Protein AF-A0A1J5EVF0-F1 (afdb_monomer_lite)

pLDDT: mean 73.36, std 19.93, range [39.72, 96.56]

Structure (mmCIF, N/CA/C/O backbone):
data_AF-A0A1J5EVF0-F1
#
_entry.id   AF-A0A1J5EVF0-F1
#
loop_
_atom_site.group_PDB
_atom_site.id
_atom_site.type_symbol
_atom_site.label_atom_id
_atom_site.label_alt_id
_atom_site.label_comp_id
_atom_site.label_asym_id
_atom_site.label_entity_id
_atom_site.label_seq_id
_atom_site.pdbx_PDB_ins_code
_atom_site.Cartn_x
_atom_site.Cartn_y
_atom_site.Cartn_z
_atom_site.occupancy
_atom_site.B_iso_or_equiv
_atom_site.auth_seq_id
_atom_site.auth_comp_id
_atom_site.auth_asym_id
_atom_site.auth_atom_id
_atom_site.pdbx_PDB_model_num
ATOM 1 N N . MET A 1 1 ? -29.759 27.711 -20.666 1.00 39.72 1 MET A N 1
ATOM 2 C CA . MET A 1 1 ? -29.384 26.331 -20.289 1.00 39.72 1 MET A CA 1
ATOM 3 C C . MET A 1 1 ? -27.858 26.242 -20.247 1.00 39.72 1 MET A C 1
ATOM 5 O O . MET A 1 1 ? -27.246 25.943 -21.259 1.00 39.72 1 MET A O 1
ATOM 9 N N . LYS A 1 2 ? -27.221 26.668 -19.145 1.00 47.06 2 LYS A N 1
ATOM 10 C CA . LYS A 1 2 ? -25.747 26.702 -19.020 1.00 47.06 2 LYS A CA 1
ATOM 11 C C . LYS A 1 2 ? -25.323 26.759 -17.544 1.00 47.06 2 LYS A C 1
ATOM 13 O O . LYS A 1 2 ? -24.724 27.731 -17.109 1.00 47.06 2 LYS A O 1
ATOM 18 N N . ILE A 1 3 ? -25.737 25.772 -16.744 1.00 41.78 3 ILE A N 1
ATOM 19 C CA . ILE A 1 3 ? -25.373 25.682 -15.312 1.00 41.78 3 ILE A CA 1
ATOM 20 C C . ILE A 1 3 ? -25.163 24.213 -14.891 1.00 41.78 3 ILE A C 1
ATOM 22 O O . ILE A 1 3 ? -25.690 23.778 -13.879 1.00 41.78 3 ILE A O 1
ATOM 26 N N . MET A 1 4 ? -24.449 23.412 -15.689 1.00 41.44 4 MET A N 1
ATOM 27 C CA . MET A 1 4 ? -24.174 22.002 -15.336 1.00 41.44 4 MET A CA 1
ATOM 28 C C . MET A 1 4 ? -22.721 21.550 -15.586 1.00 41.44 4 MET A C 1
ATOM 30 O O . MET A 1 4 ? -22.423 20.383 -15.389 1.00 41.44 4 MET A O 1
ATOM 34 N N . GLU A 1 5 ? -21.795 22.436 -15.978 1.00 43.22 5 GLU A N 1
ATOM 35 C CA . GLU A 1 5 ? -20.394 22.041 -16.265 1.00 43.22 5 GLU A CA 1
ATOM 36 C C . GLU A 1 5 ? -19.352 22.559 -15.262 1.00 43.22 5 GLU A C 1
ATOM 38 O O . GLU A 1 5 ? -18.223 22.087 -15.275 1.00 43.22 5 GLU A O 1
ATOM 43 N N . LYS A 1 6 ? -19.694 23.494 -14.363 1.00 41.59 6 LYS A N 1
ATOM 44 C CA . LYS A 1 6 ? -18.696 24.114 -13.465 1.00 41.59 6 LYS A CA 1
ATOM 45 C C . LYS A 1 6 ? -18.383 23.331 -12.185 1.00 41.59 6 LYS A C 1
ATOM 47 O O . LYS A 1 6 ? -17.303 23.511 -11.639 1.00 41.59 6 LYS A O 1
ATOM 52 N N . ASN A 1 7 ? -19.271 22.449 -11.725 1.00 44.91 7 ASN A N 1
ATOM 53 C CA . ASN A 1 7 ? -19.089 21.788 -10.423 1.00 44.91 7 ASN A CA 1
ATOM 54 C C . ASN A 1 7 ? -18.081 20.629 -10.462 1.00 44.91 7 ASN A C 1
ATOM 56 O O . ASN A 1 7 ? -17.466 20.327 -9.449 1.00 44.91 7 ASN A O 1
ATOM 60 N N . ASN A 1 8 ? -17.867 20.010 -11.626 1.00 44.97 8 ASN A N 1
ATOM 61 C CA . ASN A 1 8 ? -16.993 18.839 -11.737 1.00 44.97 8 ASN A CA 1
ATOM 62 C C . ASN A 1 8 ? -15.506 19.233 -11.841 1.00 44.97 8 ASN A C 1
ATOM 64 O O . ASN A 1 8 ? -14.619 18.525 -11.377 1.00 44.97 8 ASN A O 1
ATOM 68 N N . THR A 1 9 ? -15.212 20.402 -12.416 1.00 45.75 9 THR A N 1
ATOM 69 C CA . THR A 1 9 ? -13.837 20.897 -12.566 1.00 45.75 9 THR A CA 1
ATOM 70 C C . THR A 1 9 ? -13.231 21.394 -11.251 1.00 45.75 9 THR A C 1
ATOM 72 O O . THR A 1 9 ? -12.044 21.168 -11.030 1.00 45.75 9 THR A O 1
ATOM 75 N N . ASP A 1 10 ? -14.017 21.983 -10.344 1.00 43.31 10 ASP A N 1
ATOM 76 C CA . ASP A 1 10 ? -13.507 22.467 -9.047 1.00 43.31 10 ASP A CA 1
ATOM 77 C C . ASP A 1 10 ? -13.189 21.321 -8.069 1.00 43.31 10 ASP A C 1
ATOM 79 O O . ASP A 1 10 ? -12.163 21.361 -7.386 1.00 43.31 10 ASP A O 1
ATOM 83 N N . GLU A 1 11 ? -13.993 20.251 -8.050 1.00 46.25 11 GLU A N 1
ATOM 84 C CA . GLU A 1 11 ? -13.675 19.044 -7.271 1.00 46.25 11 GLU A CA 1
ATOM 85 C C . GLU A 1 11 ? -12.414 18.355 -7.792 1.00 46.25 11 GLU A C 1
ATOM 87 O O . GLU A 1 11 ? -11.550 17.979 -7.002 1.00 46.25 11 GLU A O 1
ATOM 92 N N . THR A 1 12 ? -12.237 18.253 -9.114 1.00 46.56 12 THR A N 1
ATOM 93 C CA . THR A 1 12 ? -11.014 17.658 -9.681 1.00 46.56 12 THR A CA 1
ATOM 94 C C . THR A 1 12 ? -9.759 18.487 -9.390 1.00 46.56 12 THR A C 1
ATOM 96 O O . THR A 1 12 ? -8.708 17.908 -9.114 1.00 46.56 12 THR A O 1
ATOM 99 N N . LEU A 1 13 ? -9.854 19.825 -9.363 1.00 41.75 13 LEU A N 1
ATOM 100 C CA . LEU A 1 13 ? -8.747 20.709 -8.975 1.00 41.75 13 LEU A CA 1
ATOM 101 C C . LEU A 1 13 ? -8.410 20.570 -7.478 1.00 41.75 13 LEU A C 1
ATOM 103 O O . LEU A 1 13 ? -7.235 20.515 -7.103 1.00 41.75 13 LEU A O 1
ATOM 107 N N . SER A 1 14 ? -9.438 20.446 -6.629 1.00 52.19 14 SER A N 1
ATOM 108 C CA . SER A 1 14 ? -9.304 20.170 -5.194 1.00 52.19 14 SER A CA 1
ATOM 109 C C . SER A 1 14 ? -8.638 18.813 -4.945 1.00 52.19 14 SER A C 1
ATOM 111 O O . SER A 1 14 ? -7.618 18.749 -4.260 1.00 52.19 14 SER A O 1
ATOM 113 N N . ILE A 1 15 ? -9.103 17.747 -5.604 1.00 53.66 15 ILE A N 1
ATOM 114 C CA . ILE A 1 15 ? -8.515 16.401 -5.524 1.00 53.66 15 ILE A CA 1
ATOM 115 C C . ILE A 1 15 ? -7.064 16.407 -6.016 1.00 53.66 15 ILE A C 1
ATOM 117 O O . ILE A 1 15 ? -6.208 15.765 -5.409 1.00 53.66 15 ILE A O 1
ATOM 121 N N . HIS A 1 16 ? -6.743 17.154 -7.077 1.00 48.81 16 HIS A N 1
ATOM 122 C CA . HIS A 1 16 ? -5.381 17.215 -7.605 1.00 48.81 16 HIS A CA 1
ATOM 123 C C . HIS A 1 16 ? -4.423 17.979 -6.672 1.00 48.81 16 HIS A C 1
ATOM 125 O O . HIS A 1 16 ? -3.292 17.536 -6.454 1.00 48.81 16 HIS A O 1
ATOM 131 N N . SER A 1 17 ? -4.887 19.067 -6.044 1.00 49.19 17 SER A N 1
ATOM 132 C CA . SER A 1 17 ? -4.137 19.786 -5.001 1.00 49.19 17 SER A CA 1
ATOM 133 C C . SER A 1 17 ? -3.972 18.971 -3.707 1.00 49.19 17 SER A C 1
ATOM 135 O O . SER A 1 17 ? -2.899 18.998 -3.092 1.00 49.19 17 SER A O 1
ATOM 137 N N . MET A 1 18 ? -4.972 18.159 -3.343 1.00 52.44 18 MET A N 1
ATOM 138 C CA . MET A 1 18 ? -4.870 17.155 -2.280 1.00 52.44 18 MET A CA 1
ATOM 139 C C . MET A 1 18 ? -3.864 16.063 -2.651 1.00 52.44 18 MET A C 1
ATOM 141 O O . MET A 1 18 ? -3.011 15.721 -1.841 1.00 52.44 18 MET A O 1
ATOM 145 N N . LEU A 1 19 ? -3.855 15.572 -3.894 1.00 52.22 19 LEU A N 1
ATOM 146 C CA . LEU A 1 19 ? -2.854 14.608 -4.365 1.00 52.22 19 LEU A CA 1
ATOM 147 C C . LEU A 1 19 ? -1.427 15.174 -4.294 1.00 52.22 19 LEU A C 1
ATOM 149 O O . LEU A 1 19 ? -0.502 14.457 -3.910 1.00 52.22 19 LEU A O 1
ATOM 153 N N . GLY A 1 20 ? -1.243 16.451 -4.639 1.00 50.50 20 GLY A N 1
ATOM 154 C CA . GLY A 1 20 ? 0.043 17.145 -4.537 1.00 50.50 20 GLY A CA 1
ATOM 155 C C . GLY A 1 20 ? 0.542 17.283 -3.094 1.00 50.50 20 GLY A C 1
ATOM 156 O O . GLY A 1 20 ? 1.735 17.133 -2.835 1.00 50.50 20 GLY A O 1
ATOM 157 N N . SER A 1 21 ? -0.365 17.484 -2.136 1.00 50.16 21 SER A N 1
ATOM 158 C CA . SER A 1 21 ? -0.038 17.560 -0.704 1.00 50.16 21 SER A CA 1
ATOM 159 C C . SER A 1 21 ? 0.119 16.177 -0.043 1.00 50.16 21 SER A C 1
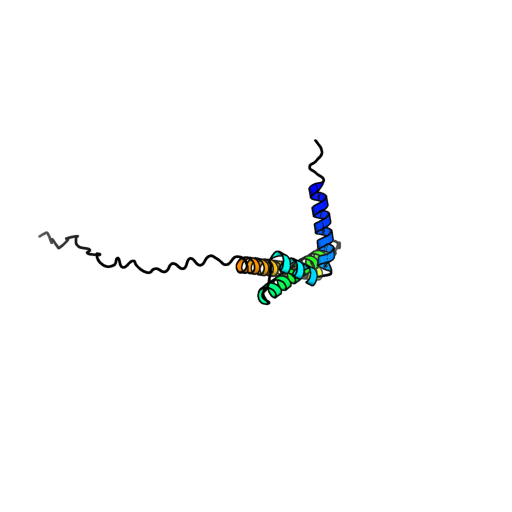ATOM 161 O O . SER A 1 21 ? 0.996 16.000 0.806 1.00 50.16 21 SER A O 1
ATOM 163 N N . ILE A 1 22 ? -0.618 15.159 -0.499 1.00 54.47 22 ILE A N 1
ATOM 164 C CA . ILE A 1 22 ? -0.483 13.751 -0.075 1.00 54.47 22 ILE A CA 1
ATOM 165 C C . ILE A 1 22 ? 0.860 13.154 -0.527 1.00 54.47 22 ILE A C 1
ATOM 167 O O . ILE A 1 22 ? 1.472 12.375 0.205 1.00 54.47 22 ILE A O 1
ATOM 171 N N . GLN A 1 23 ? 1.376 13.557 -1.694 1.00 51.69 23 GLN A N 1
ATOM 172 C CA . GLN A 1 23 ? 2.681 13.103 -2.198 1.00 51.69 23 GLN A CA 1
ATOM 173 C C . GLN A 1 23 ? 3.856 13.497 -1.286 1.00 51.69 23 GLN A C 1
ATOM 175 O O . GLN A 1 23 ? 4.838 12.752 -1.202 1.00 51.69 23 GLN A O 1
ATOM 180 N N . GLY A 1 24 ? 3.745 14.624 -0.573 1.00 58.97 24 GLY A N 1
ATOM 181 C CA . GLY A 1 24 ? 4.735 15.075 0.407 1.00 58.97 24 GLY A CA 1
ATOM 182 C C . GLY A 1 24 ? 4.487 14.558 1.826 1.00 58.97 24 GLY A C 1
ATOM 183 O O . GLY A 1 24 ? 5.444 14.344 2.568 1.00 58.97 24 GLY A O 1
ATOM 184 N N . ASN A 1 25 ? 3.230 14.310 2.204 1.00 69.56 25 ASN A N 1
ATOM 185 C CA . ASN A 1 25 ? 2.859 14.078 3.596 1.00 69.56 25 ASN A CA 1
ATOM 186 C C . ASN A 1 25 ? 1.995 12.818 3.784 1.00 69.56 25 ASN A C 1
ATOM 188 O O . ASN A 1 25 ? 0.785 12.902 3.997 1.00 69.56 25 ASN A O 1
ATOM 192 N N . THR A 1 26 ? 2.634 11.640 3.767 1.00 79.88 26 THR A N 1
ATOM 193 C CA . THR A 1 26 ? 1.991 10.356 4.117 1.00 79.88 26 THR A CA 1
ATOM 194 C C . THR A 1 26 ? 1.279 10.433 5.472 1.00 79.88 26 THR A C 1
ATOM 196 O O . THR A 1 26 ? 0.187 9.896 5.626 1.00 79.88 26 THR A O 1
ATOM 199 N N . ALA A 1 27 ? 1.877 11.138 6.440 1.00 81.38 27 ALA A N 1
ATOM 200 C CA . ALA A 1 27 ? 1.308 11.321 7.772 1.00 81.38 27 ALA A CA 1
ATOM 201 C C . ALA A 1 27 ? 0.038 12.186 7.745 1.00 81.38 27 ALA A C 1
ATOM 203 O O . ALA A 1 27 ? -0.907 11.922 8.483 1.00 81.38 27 ALA A O 1
ATOM 204 N N . GLY A 1 28 ? -0.023 13.180 6.855 1.00 84.81 28 GLY A N 1
ATOM 205 C CA . GLY A 1 28 ? -1.215 13.992 6.617 1.00 84.81 28 GLY A CA 1
ATOM 206 C C . GLY A 1 28 ? -2.377 13.154 6.092 1.00 84.81 28 GLY A C 1
ATOM 207 O O . GLY A 1 28 ? -3.477 13.238 6.630 1.00 84.81 28 GLY A O 1
ATOM 208 N N . PHE A 1 29 ? -2.115 12.285 5.112 1.00 86.88 29 PHE A N 1
ATOM 209 C CA . PHE A 1 29 ? -3.138 11.384 4.579 1.00 86.88 29 PHE A CA 1
ATOM 210 C C . PHE A 1 29 ? -3.599 10.348 5.614 1.00 86.88 29 PHE A C 1
ATOM 212 O O . PHE A 1 29 ? -4.797 10.157 5.793 1.00 86.88 29 PHE A O 1
ATOM 219 N N . ALA A 1 30 ? -2.672 9.755 6.373 1.00 88.19 30 ALA A N 1
ATOM 220 C CA . ALA A 1 30 ? -3.024 8.864 7.480 1.00 88.19 30 ALA A CA 1
ATOM 221 C C . ALA A 1 30 ? -3.875 9.584 8.541 1.00 88.19 30 ALA A C 1
ATOM 223 O O . ALA A 1 30 ? -4.874 9.045 8.999 1.00 88.19 30 ALA A O 1
ATOM 224 N N . THR A 1 31 ? -3.539 10.834 8.879 1.00 88.12 31 THR A N 1
ATOM 225 C CA . THR A 1 31 ? -4.311 11.650 9.834 1.00 88.12 31 THR A CA 1
ATOM 226 C C . THR A 1 31 ? -5.717 11.965 9.319 1.00 88.12 31 THR A C 1
ATOM 228 O O . THR A 1 31 ? -6.660 11.987 10.107 1.00 88.12 31 THR A O 1
ATOM 231 N N . MET A 1 32 ? -5.873 12.217 8.014 1.00 88.50 32 MET A N 1
ATOM 232 C CA . MET A 1 32 ? -7.188 12.403 7.389 1.00 88.50 32 MET A CA 1
ATOM 233 C C . MET A 1 32 ? -8.037 11.137 7.521 1.00 88.50 32 MET A C 1
ATOM 235 O O . MET A 1 32 ? -9.156 11.228 8.015 1.00 88.50 32 MET A O 1
ATOM 239 N N . LEU A 1 33 ? -7.474 9.969 7.196 1.00 89.00 33 LEU A N 1
ATOM 240 C CA . LEU A 1 33 ? -8.161 8.680 7.333 1.00 89.00 33 LEU A CA 1
ATOM 241 C C . LEU A 1 33 ? -8.548 8.383 8.787 1.00 89.00 33 LEU A C 1
ATOM 243 O O . LEU A 1 33 ? -9.679 7.995 9.058 1.00 89.00 33 LEU A O 1
ATOM 247 N N . THR A 1 34 ? -7.648 8.632 9.740 1.00 90.62 34 THR A N 1
ATOM 248 C CA . THR A 1 34 ? -7.928 8.471 11.176 1.00 90.62 34 THR A CA 1
ATOM 249 C C . THR A 1 34 ? -9.113 9.324 11.629 1.00 90.62 34 THR A C 1
ATOM 251 O O . THR A 1 34 ? -9.914 8.866 12.438 1.00 90.62 34 THR A O 1
ATOM 254 N N . LYS A 1 35 ? -9.251 10.549 11.104 1.00 89.38 35 LYS A N 1
ATOM 255 C CA . LYS A 1 35 ? -10.384 11.434 11.416 1.00 89.38 35 LYS A CA 1
ATOM 256 C C . LYS A 1 35 ? -11.672 11.005 10.717 1.00 89.38 35 LYS A C 1
ATOM 258 O O . LYS A 1 35 ? -12.729 11.071 11.327 1.00 89.38 35 LYS A O 1
ATOM 263 N N . GLU A 1 36 ? -11.584 10.591 9.457 1.00 87.62 36 GLU A N 1
ATOM 264 C CA . GLU A 1 36 ? -12.733 10.174 8.646 1.00 87.62 36 GLU A CA 1
ATOM 265 C C . GLU A 1 36 ? -13.407 8.918 9.210 1.00 87.62 36 GLU A C 1
ATOM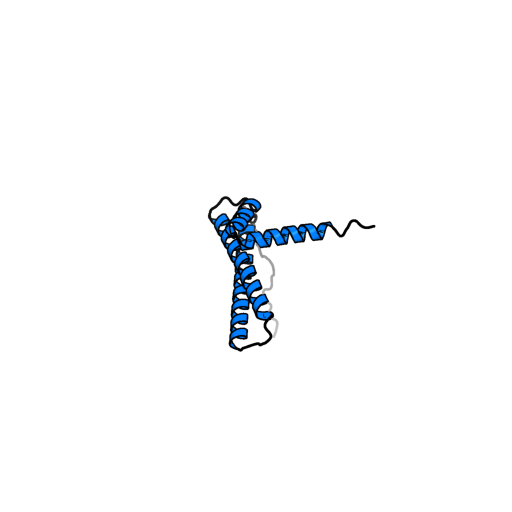 267 O O . GLU A 1 36 ? -14.631 8.860 9.299 1.00 87.62 36 GLU A O 1
ATOM 272 N N . TYR A 1 37 ? -12.608 7.945 9.650 1.00 88.00 37 TYR A N 1
ATOM 273 C CA . TYR A 1 37 ? -13.094 6.681 10.205 1.00 88.00 37 TYR A CA 1
ATOM 274 C C . TYR A 1 37 ? -13.191 6.683 11.737 1.00 88.00 37 TYR A C 1
ATOM 276 O O . TYR A 1 37 ? -13.470 5.635 12.316 1.00 88.00 37 TYR A O 1
ATOM 284 N N . ASP A 1 38 ? -12.971 7.820 12.407 1.00 90.88 38 ASP A N 1
ATOM 285 C CA . ASP A 1 38 ? -12.946 7.936 13.876 1.00 90.88 38 ASP A CA 1
ATOM 286 C C . ASP A 1 38 ? -12.130 6.802 14.533 1.00 90.88 38 ASP A C 1
ATOM 288 O O . ASP A 1 38 ? -12.628 6.013 15.339 1.00 90.88 38 ASP A O 1
ATOM 292 N N . CYS A 1 39 ? -10.891 6.620 14.075 1.00 89.50 39 CYS A N 1
ATOM 293 C CA . CYS A 1 39 ? -10.003 5.562 14.553 1.00 89.50 39 CYS A CA 1
ATOM 294 C C . CYS A 1 39 ? -9.446 5.937 15.932 1.00 89.50 39 CYS A C 1
ATOM 296 O O . CYS A 1 39 ? -8.811 6.982 16.082 1.00 89.50 39 CYS A O 1
ATOM 298 N N . GLN A 1 40 ? -9.636 5.069 16.926 1.00 88.62 40 GLN A N 1
ATOM 299 C CA . GLN A 1 40 ? -9.238 5.332 18.317 1.00 88.62 40 GLN A CA 1
ATOM 300 C C . GLN A 1 40 ? -8.155 4.371 18.802 1.00 88.62 40 GLN A C 1
ATOM 302 O O . GLN A 1 40 ? -7.355 4.706 19.676 1.00 88.62 40 GLN A O 1
ATOM 307 N N . THR A 1 41 ? -8.116 3.166 18.238 1.00 92.00 41 THR A N 1
ATOM 308 C CA . THR A 1 41 ? -7.171 2.128 18.644 1.00 92.00 41 THR A CA 1
ATOM 309 C C . THR A 1 41 ? -5.869 2.214 17.849 1.00 92.00 41 THR A C 1
ATOM 311 O O . THR A 1 41 ? -5.855 2.562 16.667 1.00 92.00 41 THR A O 1
ATOM 314 N N . SER A 1 42 ? -4.751 1.822 18.469 1.00 90.50 42 SER A N 1
ATOM 315 C CA . SER A 1 42 ? -3.445 1.788 17.791 1.00 90.50 42 SER A CA 1
ATOM 316 C C . SER A 1 42 ? -3.439 0.884 16.554 1.00 90.50 42 SER A C 1
ATOM 318 O O . SER A 1 42 ? -2.713 1.158 15.602 1.00 90.50 42 SER A O 1
ATOM 320 N N . LEU A 1 43 ? -4.257 -0.176 16.546 1.00 90.62 43 LEU A N 1
ATOM 321 C CA . LEU A 1 43 ? -4.413 -1.064 15.392 1.00 90.62 43 LEU A CA 1
ATOM 322 C C . LEU A 1 43 ? -5.078 -0.346 14.212 1.00 90.62 43 LEU A C 1
ATOM 324 O O . LEU A 1 43 ? -4.536 -0.381 13.109 1.00 90.62 43 LEU A O 1
ATOM 328 N N . GLU A 1 44 ? -6.194 0.350 14.438 1.00 90.38 44 GLU A N 1
ATOM 329 C CA . GLU A 1 44 ? -6.867 1.140 13.396 1.00 90.38 44 GLU A CA 1
ATOM 330 C C . GLU A 1 44 ? -5.954 2.246 12.853 1.00 90.38 44 GLU A C 1
ATOM 332 O O . GLU A 1 44 ? -5.865 2.441 11.643 1.00 90.38 44 GLU A O 1
ATOM 337 N N . ILE A 1 45 ? -5.211 2.925 13.733 1.00 90.31 45 ILE A N 1
ATOM 338 C CA . ILE A 1 45 ? -4.249 3.959 13.329 1.00 90.31 45 ILE A CA 1
ATOM 339 C C . ILE A 1 45 ? -3.133 3.348 12.471 1.00 90.31 45 ILE A C 1
ATOM 341 O O . ILE A 1 45 ? -2.799 3.893 11.419 1.00 90.31 45 ILE A O 1
ATOM 345 N N . SER A 1 46 ? -2.600 2.183 12.857 1.00 91.81 46 SER A N 1
ATOM 346 C CA . SER A 1 46 ? -1.587 1.489 12.052 1.00 91.81 46 SER A CA 1
ATOM 347 C C . SER A 1 46 ? -2.122 1.061 10.680 1.00 91.81 46 SER A C 1
ATOM 349 O O . SER A 1 46 ? -1.398 1.124 9.686 1.00 91.81 46 SER A O 1
ATOM 351 N N . LEU A 1 47 ? -3.407 0.696 10.585 1.00 92.38 47 LEU A N 1
ATOM 352 C CA . LEU A 1 47 ? -4.059 0.403 9.309 1.00 92.38 47 LEU A CA 1
ATOM 353 C C . LEU A 1 47 ? -4.153 1.657 8.436 1.00 92.38 47 LEU A C 1
ATOM 355 O O . LEU A 1 47 ? -3.809 1.587 7.256 1.00 92.38 47 LEU A O 1
ATOM 359 N N . CYS A 1 48 ? -4.518 2.812 9.001 1.00 92.12 48 CYS A N 1
ATOM 360 C CA . CYS A 1 48 ? -4.499 4.093 8.286 1.00 92.12 48 CYS A CA 1
ATOM 361 C C . CYS A 1 48 ? -3.103 4.428 7.731 1.00 92.12 48 CYS A C 1
ATOM 363 O O . CYS A 1 48 ? -2.980 4.886 6.593 1.00 92.12 48 CYS A O 1
ATOM 365 N N . GLU A 1 49 ? -2.037 4.163 8.491 1.00 90.94 49 GLU A N 1
ATOM 366 C CA . GLU A 1 49 ? -0.657 4.361 8.028 1.00 90.94 49 GLU A CA 1
ATOM 367 C C . GLU A 1 49 ? -0.274 3.411 6.885 1.00 90.94 49 GLU A C 1
ATOM 369 O O . GLU A 1 49 ? 0.370 3.834 5.919 1.00 90.94 49 GLU A O 1
ATOM 374 N N . ILE A 1 50 ? -0.694 2.143 6.954 1.00 93.50 50 ILE A N 1
ATOM 375 C CA . ILE A 1 50 ? -0.477 1.162 5.881 1.00 93.50 50 ILE A CA 1
ATOM 376 C C . ILE A 1 50 ? -1.195 1.607 4.604 1.00 93.50 50 ILE A C 1
ATOM 378 O O . ILE A 1 50 ? -0.573 1.631 3.538 1.00 93.50 50 ILE A O 1
ATOM 382 N N . ILE A 1 51 ? -2.464 2.018 4.709 1.00 93.81 51 ILE A N 1
ATOM 383 C CA . ILE A 1 51 ? -3.254 2.544 3.586 1.00 93.81 51 ILE A CA 1
ATOM 384 C C . ILE A 1 51 ? -2.527 3.735 2.961 1.00 93.81 51 ILE A C 1
ATOM 386 O O . ILE A 1 51 ? -2.307 3.768 1.746 1.00 93.81 51 ILE A O 1
ATOM 390 N N . ALA A 1 52 ? -2.086 4.685 3.788 1.00 91.94 52 ALA A N 1
ATOM 391 C CA . ALA A 1 52 ? -1.418 5.882 3.308 1.00 91.94 52 ALA A CA 1
ATOM 392 C C . ALA A 1 52 ? -0.076 5.586 2.623 1.00 91.94 52 ALA A C 1
ATOM 394 O O . ALA A 1 52 ? 0.234 6.151 1.569 1.00 91.94 52 ALA A O 1
ATOM 395 N N . ASN A 1 53 ? 0.718 4.675 3.185 1.00 92.44 53 ASN A N 1
ATOM 396 C CA . ASN A 1 53 ? 2.003 4.277 2.622 1.00 92.44 53 ASN A CA 1
ATOM 397 C C . ASN A 1 53 ? 1.840 3.520 1.295 1.00 92.44 53 ASN A C 1
ATOM 399 O O . ASN A 1 53 ? 2.537 3.822 0.324 1.00 92.44 53 ASN A O 1
ATOM 403 N N . SER A 1 54 ? 0.901 2.574 1.219 1.00 93.38 54 SER A N 1
ATOM 404 C CA . SER A 1 54 ? 0.615 1.852 -0.024 1.00 93.38 54 SER A CA 1
ATOM 405 C C . SER A 1 54 ? 0.094 2.788 -1.113 1.00 93.38 54 SER A C 1
ATOM 407 O O . SER A 1 54 ? 0.583 2.720 -2.238 1.00 93.38 54 SER A O 1
ATOM 409 N N . PHE A 1 55 ? -0.790 3.733 -0.779 1.00 92.50 55 PHE A N 1
ATOM 410 C CA . PHE A 1 55 ? -1.268 4.745 -1.725 1.00 92.50 55 PHE A CA 1
ATOM 411 C C . PHE A 1 55 ? -0.143 5.645 -2.251 1.00 92.50 55 PHE A C 1
ATOM 413 O O . PHE A 1 55 ? -0.013 5.848 -3.460 1.00 92.50 55 PHE A O 1
ATOM 420 N N . LYS A 1 56 ? 0.741 6.122 -1.366 1.00 91.81 56 LYS A N 1
ATOM 421 C CA . LYS A 1 56 ? 1.926 6.884 -1.778 1.00 91.81 56 LYS A CA 1
ATOM 422 C C . LYS A 1 56 ? 2.789 6.091 -2.755 1.00 91.81 56 LYS A C 1
ATOM 424 O O . LYS A 1 56 ? 3.201 6.634 -3.778 1.00 91.81 56 LYS A O 1
ATOM 429 N N . ARG A 1 57 ? 3.053 4.814 -2.462 1.00 91.62 57 ARG A N 1
ATOM 430 C CA . ARG A 1 57 ? 3.855 3.952 -3.338 1.00 91.62 57 ARG A CA 1
ATOM 431 C C . ARG A 1 57 ? 3.191 3.723 -4.691 1.00 91.62 57 ARG A C 1
ATOM 433 O O . ARG A 1 57 ? 3.901 3.785 -5.687 1.00 91.62 57 ARG A O 1
ATOM 440 N N . ILE A 1 58 ? 1.871 3.524 -4.739 1.00 93.88 58 ILE A N 1
ATOM 441 C CA . ILE A 1 58 ? 1.109 3.425 -5.996 1.00 93.88 58 ILE A CA 1
ATOM 442 C C . ILE A 1 58 ? 1.372 4.663 -6.856 1.00 93.88 58 ILE A C 1
ATOM 444 O O . ILE A 1 58 ? 1.817 4.538 -7.992 1.00 93.88 58 ILE A O 1
ATOM 448 N N . ILE A 1 59 ? 1.202 5.863 -6.292 1.00 91.12 59 ILE A N 1
ATOM 449 C CA . ILE A 1 59 ? 1.451 7.119 -7.013 1.00 91.12 59 ILE A CA 1
ATOM 450 C C . ILE A 1 59 ? 2.913 7.224 -7.467 1.00 91.12 59 ILE A C 1
ATOM 452 O O . ILE A 1 59 ? 3.177 7.589 -8.612 1.00 91.12 59 ILE A O 1
ATOM 456 N N . SER A 1 60 ? 3.873 6.928 -6.586 1.00 90.69 60 SER A N 1
ATOM 457 C CA . SER A 1 60 ? 5.300 7.000 -6.917 1.00 90.69 60 SER A CA 1
ATOM 458 C C . SER A 1 60 ? 5.681 6.044 -8.048 1.00 90.69 60 SER A C 1
ATOM 460 O O . SER A 1 60 ? 6.387 6.451 -8.966 1.00 90.69 60 SER A O 1
ATOM 462 N N . VAL A 1 61 ? 5.200 4.800 -8.010 1.00 92.50 61 VAL A N 1
ATOM 463 C CA . VAL A 1 61 ? 5.465 3.800 -9.052 1.00 92.50 61 VAL A CA 1
ATOM 464 C C . VAL A 1 61 ? 4.805 4.202 -10.368 1.00 92.50 61 VAL A C 1
ATOM 466 O O . VAL A 1 61 ? 5.471 4.167 -11.399 1.00 92.50 61 VAL A O 1
ATOM 469 N N . SER A 1 62 ? 3.555 4.674 -10.344 1.00 90.94 62 SER A N 1
ATOM 470 C CA . SER A 1 62 ? 2.868 5.159 -11.548 1.00 90.94 62 SER A CA 1
ATOM 471 C C . SER A 1 62 ? 3.621 6.307 -12.224 1.00 90.94 62 SER A C 1
ATOM 473 O O . SER A 1 62 ? 3.797 6.288 -13.438 1.00 90.94 62 SER A O 1
ATOM 475 N N . LYS A 1 63 ? 4.153 7.262 -11.448 1.00 89.44 63 LYS A N 1
ATOM 476 C CA . LYS A 1 63 ? 4.984 8.354 -11.985 1.00 89.44 63 LYS A CA 1
ATOM 477 C C . LYS A 1 63 ? 6.288 7.860 -12.610 1.00 89.44 63 LYS A C 1
ATOM 479 O O . LYS A 1 63 ? 6.705 8.369 -13.649 1.00 89.44 63 LYS A O 1
ATOM 484 N N . LEU A 1 64 ? 6.948 6.888 -11.976 1.00 88.88 64 LEU A N 1
ATOM 485 C CA . LEU A 1 64 ? 8.171 6.286 -12.518 1.00 88.88 64 LEU A CA 1
ATOM 486 C C . LEU A 1 64 ? 7.886 5.571 -13.843 1.00 88.88 64 LEU A C 1
ATOM 488 O O . LEU A 1 64 ? 8.630 5.748 -14.802 1.00 88.88 64 LEU A O 1
ATOM 492 N N . MET A 1 65 ? 6.780 4.826 -13.917 1.00 88.88 65 MET A N 1
ATOM 493 C CA . MET A 1 65 ? 6.347 4.170 -15.151 1.00 88.88 65 MET A CA 1
ATOM 494 C C . MET A 1 65 ? 6.030 5.186 -16.255 1.00 88.88 65 MET A C 1
ATOM 496 O O . MET A 1 65 ? 6.467 4.995 -17.384 1.00 88.88 65 MET A O 1
ATOM 500 N N . GLU A 1 66 ? 5.329 6.278 -15.943 1.00 87.12 66 GLU A N 1
ATOM 501 C CA . GLU A 1 66 ? 5.023 7.346 -16.906 1.00 87.12 66 GLU A CA 1
ATOM 502 C C . GLU A 1 66 ? 6.296 8.012 -17.449 1.00 87.12 66 GLU A C 1
ATOM 504 O O . GLU A 1 66 ? 6.433 8.217 -18.655 1.00 87.12 66 GLU A O 1
ATOM 509 N N . THR A 1 67 ? 7.266 8.284 -16.572 1.00 84.94 67 THR A N 1
ATOM 510 C CA . THR A 1 67 ? 8.562 8.865 -16.960 1.00 84.94 67 THR A CA 1
ATOM 511 C C . THR A 1 67 ? 9.308 7.953 -17.935 1.00 84.94 67 THR A C 1
ATOM 513 O O . THR A 1 67 ? 9.836 8.415 -18.948 1.00 84.94 67 THR A O 1
ATOM 516 N N . ASP A 1 68 ? 9.303 6.648 -17.671 1.00 80.94 68 ASP A N 1
ATOM 517 C CA . ASP A 1 68 ? 10.021 5.678 -18.490 1.00 80.94 68 ASP A CA 1
ATOM 518 C C . ASP A 1 68 ? 9.304 5.331 -19.796 1.00 80.94 68 ASP A C 1
ATOM 520 O O . ASP A 1 68 ? 9.966 5.049 -20.800 1.00 80.94 68 ASP A O 1
ATOM 524 N N . LEU A 1 69 ? 7.972 5.374 -19.835 1.00 77.25 69 LEU A N 1
ATOM 525 C CA . LEU A 1 69 ? 7.197 5.129 -21.055 1.00 77.25 69 LEU A CA 1
ATOM 526 C C . LEU A 1 69 ? 7.453 6.193 -22.135 1.00 77.25 69 LEU A C 1
ATOM 528 O O . LEU A 1 69 ? 7.417 5.872 -23.319 1.00 77.25 69 LEU A O 1
ATOM 532 N N . ASN A 1 70 ? 7.807 7.420 -21.744 1.00 70.38 70 ASN A N 1
ATOM 533 C CA . ASN A 1 70 ? 8.033 8.547 -22.657 1.00 70.38 70 ASN A CA 1
ATOM 534 C C . ASN A 1 70 ? 9.383 8.520 -23.412 1.00 70.38 70 ASN A C 1
ATOM 536 O O . ASN A 1 70 ? 9.660 9.406 -24.220 1.00 70.38 70 ASN A O 1
ATOM 540 N N . LEU A 1 71 ? 10.246 7.522 -23.179 1.00 65.19 71 LEU A N 1
ATOM 541 C CA . LEU A 1 71 ? 11.582 7.439 -23.789 1.00 65.19 71 LEU A CA 1
ATOM 542 C C . LEU A 1 71 ? 11.625 6.440 -24.967 1.00 65.19 71 LEU A C 1
ATOM 544 O O . LEU A 1 71 ? 11.455 5.235 -24.773 1.00 65.19 71 LEU A O 1
ATOM 548 N N . ASN A 1 72 ? 11.941 6.958 -26.162 1.00 65.81 72 ASN A N 1
ATOM 549 C CA . ASN A 1 72 ? 11.841 6.355 -27.509 1.00 65.81 72 ASN A CA 1
ATOM 550 C C . ASN A 1 72 ? 12.658 5.073 -27.812 1.00 65.81 72 ASN A C 1
ATOM 552 O O . ASN A 1 72 ? 12.738 4.675 -28.972 1.00 65.81 72 ASN A O 1
ATOM 556 N N . TYR A 1 73 ? 13.262 4.400 -26.829 1.00 71.62 73 TYR A N 1
ATOM 557 C CA . TYR A 1 73 ? 14.012 3.164 -27.088 1.00 71.62 73 TYR A CA 1
ATOM 558 C C . TYR A 1 73 ? 13.793 2.109 -25.990 1.00 71.62 73 TYR A C 1
ATOM 560 O O . TYR A 1 73 ? 14.208 2.317 -24.844 1.00 71.62 73 TYR A O 1
ATOM 568 N N . PRO A 1 74 ? 13.134 0.975 -26.294 1.00 75.19 74 PRO A N 1
ATOM 569 C CA . PRO A 1 74 ? 13.007 -0.131 -25.356 1.00 75.19 74 PRO A CA 1
ATOM 570 C C . PRO A 1 74 ? 14.297 -0.966 -25.345 1.00 75.19 74 PRO A C 1
ATOM 572 O O . PRO A 1 74 ? 14.585 -1.696 -26.291 1.00 75.19 74 PRO A O 1
ATOM 575 N N . SER A 1 75 ? 15.080 -0.879 -24.267 1.00 85.06 75 SER A N 1
ATOM 576 C CA . SER A 1 75 ? 16.141 -1.853 -23.978 1.00 85.06 75 SER A CA 1
ATOM 577 C C . SER A 1 75 ? 15.584 -3.046 -23.192 1.00 85.06 75 SER A C 1
ATOM 579 O O . SER A 1 75 ? 14.549 -2.938 -22.526 1.00 85.06 75 SER A O 1
ATOM 581 N N . LYS A 1 76 ? 16.268 -4.196 -23.230 1.00 86.56 76 LYS A N 1
ATOM 582 C CA . LYS A 1 76 ? 15.863 -5.392 -22.468 1.00 86.56 76 LYS A CA 1
ATOM 583 C C . LYS A 1 76 ? 15.850 -5.116 -20.960 1.00 86.56 76 LYS A C 1
ATOM 585 O O . LYS A 1 76 ? 14.951 -5.563 -20.252 1.00 86.56 76 LYS A O 1
ATOM 590 N N . GLU A 1 77 ? 16.813 -4.336 -20.480 1.00 87.00 77 GLU A N 1
ATOM 591 C CA . GLU A 1 77 ? 16.913 -3.882 -19.094 1.00 87.00 77 GLU A CA 1
ATOM 592 C C . GLU A 1 77 ? 15.702 -3.026 -18.708 1.00 87.00 77 GLU A C 1
ATOM 594 O O . GLU A 1 77 ? 15.129 -3.217 -17.638 1.00 87.00 77 GLU A O 1
ATOM 599 N N . LYS A 1 78 ? 15.259 -2.140 -19.607 1.00 84.38 78 LYS A N 1
ATOM 600 C CA . LYS A 1 78 ? 14.101 -1.270 -19.389 1.00 84.38 78 LYS A CA 1
ATOM 601 C C . LYS A 1 78 ? 12.790 -2.049 -19.353 1.00 84.38 78 LYS A C 1
ATOM 603 O O . LYS A 1 78 ? 11.963 -1.803 -18.482 1.00 84.38 78 LYS A O 1
ATOM 608 N N . VAL A 1 79 ? 12.611 -3.024 -20.246 1.00 88.31 79 VAL A N 1
ATOM 609 C CA . VAL A 1 79 ? 11.437 -3.914 -20.209 1.00 88.31 79 VAL A CA 1
ATOM 610 C C . VAL A 1 79 ? 11.393 -4.686 -18.887 1.00 88.31 79 VAL A C 1
ATOM 612 O O . VAL A 1 79 ? 10.340 -4.760 -18.255 1.00 88.31 79 VAL A O 1
ATOM 615 N N . ASN A 1 80 ? 12.535 -5.200 -18.420 1.00 90.88 80 ASN A N 1
ATOM 616 C CA . ASN A 1 80 ? 12.618 -5.876 -17.124 1.00 90.88 80 ASN A CA 1
ATOM 617 C C . ASN A 1 80 ? 12.316 -4.931 -15.954 1.00 90.88 80 ASN A C 1
ATOM 619 O O . ASN A 1 80 ? 11.598 -5.315 -15.031 1.00 90.88 80 ASN A O 1
ATOM 623 N N . TYR A 1 81 ? 12.824 -3.698 -15.992 1.00 90.81 81 TYR A N 1
ATOM 624 C CA . TYR A 1 81 ? 12.543 -2.689 -14.974 1.00 90.81 81 TYR A CA 1
ATOM 625 C C . TYR A 1 81 ? 11.050 -2.335 -14.917 1.00 90.81 81 TYR A C 1
ATOM 627 O O . TYR A 1 81 ? 10.446 -2.408 -13.848 1.00 90.81 81 TYR A O 1
ATOM 635 N N . LEU A 1 82 ? 10.416 -2.078 -16.065 1.00 90.44 82 LEU A N 1
ATOM 636 C CA . LEU A 1 82 ? 8.971 -1.839 -16.153 1.00 90.44 82 LEU A CA 1
ATOM 637 C C . LEU A 1 82 ? 8.151 -3.045 -15.674 1.00 90.44 82 LEU A C 1
ATOM 639 O O . LEU A 1 82 ? 7.126 -2.868 -15.015 1.00 90.44 82 LEU A O 1
ATOM 643 N N . ALA A 1 83 ? 8.607 -4.273 -15.938 1.00 92.56 83 ALA A N 1
ATOM 644 C CA . ALA A 1 83 ? 7.965 -5.480 -15.423 1.00 92.56 83 ALA A CA 1
ATOM 645 C C . ALA A 1 83 ? 8.057 -5.580 -13.888 1.00 92.56 83 ALA A C 1
ATOM 647 O O . ALA A 1 83 ? 7.104 -6.019 -13.242 1.00 92.56 83 ALA A O 1
ATOM 648 N N . ILE A 1 84 ? 9.177 -5.161 -13.289 1.00 94.50 84 ILE A N 1
ATOM 649 C CA . ILE A 1 84 ? 9.333 -5.081 -11.828 1.00 94.50 84 ILE A CA 1
ATOM 650 C C . ILE A 1 84 ? 8.413 -4.000 -11.254 1.00 94.50 84 ILE A C 1
ATOM 652 O O . ILE A 1 84 ? 7.693 -4.276 -10.295 1.00 94.50 84 ILE A O 1
ATOM 656 N N . LEU A 1 85 ? 8.386 -2.808 -11.858 1.00 93.69 85 LEU A N 1
ATOM 657 C CA . LEU A 1 85 ? 7.499 -1.722 -11.436 1.00 93.69 85 LEU A CA 1
ATOM 658 C C . LEU A 1 85 ? 6.026 -2.131 -11.511 1.00 93.69 85 LEU A C 1
ATOM 660 O O . LEU A 1 85 ? 5.289 -1.899 -10.560 1.00 93.69 85 LEU A O 1
ATOM 664 N N . SER A 1 86 ? 5.617 -2.821 -12.577 1.00 93.81 86 SER A N 1
ATOM 665 C CA . SER A 1 86 ? 4.245 -3.326 -12.728 1.00 93.81 86 SER A CA 1
ATOM 666 C C . SER A 1 86 ? 3.873 -4.298 -11.601 1.00 93.81 86 SER A C 1
ATOM 668 O O . SER A 1 86 ? 2.809 -4.188 -10.998 1.00 93.81 86 SER A O 1
ATOM 670 N N . LYS A 1 87 ? 4.782 -5.215 -11.238 1.00 96.31 87 LYS A N 1
ATOM 671 C CA . LYS A 1 87 ? 4.563 -6.149 -10.120 1.00 96.31 87 LYS A CA 1
ATOM 672 C C . LYS A 1 87 ? 4.488 -5.442 -8.768 1.00 96.31 87 LYS A C 1
ATOM 674 O O . LYS A 1 87 ? 3.691 -5.841 -7.917 1.00 96.31 87 LYS A O 1
ATOM 679 N N . GLU A 1 88 ? 5.324 -4.430 -8.547 1.00 94.38 88 GLU A N 1
ATOM 680 C CA . GLU A 1 88 ? 5.282 -3.633 -7.319 1.00 94.38 88 GLU A CA 1
ATOM 681 C C . GLU A 1 88 ? 3.988 -2.815 -7.246 1.00 94.38 88 GLU A C 1
ATOM 683 O O . GLU A 1 88 ? 3.358 -2.784 -6.192 1.00 94.38 88 GLU A O 1
ATOM 688 N N . LEU A 1 89 ? 3.532 -2.238 -8.362 1.00 95.44 89 LEU A N 1
ATOM 689 C CA . LEU A 1 89 ? 2.248 -1.543 -8.452 1.00 95.44 89 LEU A CA 1
ATOM 690 C C . LEU A 1 89 ? 1.090 -2.464 -8.046 1.00 95.44 89 LEU A C 1
ATOM 692 O O . LEU A 1 89 ? 0.315 -2.124 -7.153 1.00 95.44 89 LEU A O 1
ATOM 696 N N . ASP A 1 90 ? 1.025 -3.667 -8.618 1.00 96.56 90 ASP A N 1
ATOM 697 C CA . ASP A 1 90 ? 0.013 -4.670 -8.273 1.00 96.56 90 ASP A CA 1
ATOM 698 C C . ASP A 1 90 ? 0.066 -5.076 -6.797 1.00 96.56 90 ASP A C 1
ATOM 700 O O . ASP A 1 90 ? -0.966 -5.253 -6.144 1.00 96.56 90 ASP A O 1
ATOM 704 N N . ARG A 1 91 ? 1.275 -5.231 -6.247 1.00 96.00 91 ARG A N 1
ATOM 705 C CA . ARG A 1 91 ? 1.470 -5.548 -4.831 1.00 96.00 91 ARG A CA 1
ATOM 706 C C . ARG A 1 91 ? 0.934 -4.432 -3.941 1.00 96.00 91 ARG A C 1
ATOM 708 O O . ARG A 1 91 ? 0.224 -4.725 -2.981 1.00 96.00 91 ARG A O 1
ATOM 715 N N . GLN A 1 92 ? 1.256 -3.178 -4.243 1.00 95.25 92 GLN A N 1
ATOM 716 C CA . GLN A 1 92 ? 0.808 -2.048 -3.434 1.00 95.25 92 GLN A CA 1
ATOM 717 C C . GLN A 1 92 ? -0.697 -1.808 -3.569 1.00 95.25 92 GLN A C 1
ATOM 719 O O . GLN A 1 92 ? -1.338 -1.529 -2.560 1.00 95.25 92 GLN A O 1
ATOM 724 N N . ASN A 1 93 ? -1.278 -2.031 -4.751 1.00 95.19 93 ASN A N 1
ATOM 725 C CA . ASN A 1 93 ? -2.730 -2.031 -4.951 1.00 95.19 93 ASN A CA 1
ATOM 726 C C . ASN A 1 93 ? -3.424 -3.080 -4.078 1.00 95.19 93 ASN A C 1
ATOM 728 O O . ASN A 1 93 ? -4.381 -2.764 -3.374 1.00 95.19 93 ASN A O 1
ATOM 732 N N . ARG A 1 94 ? -2.919 -4.321 -4.054 1.00 96.56 94 ARG A N 1
ATOM 733 C CA . ARG A 1 94 ? -3.470 -5.363 -3.173 1.00 96.56 94 ARG A CA 1
ATOM 734 C C . ARG A 1 94 ? -3.339 -5.003 -1.697 1.00 96.56 94 ARG A C 1
ATOM 736 O O . ARG A 1 94 ? -4.300 -5.188 -0.957 1.00 96.56 94 ARG A O 1
ATOM 743 N N . ASN A 1 95 ? -2.191 -4.474 -1.272 1.00 94.75 95 ASN A N 1
ATOM 744 C CA . ASN A 1 95 ? -1.989 -4.041 0.113 1.00 94.75 95 ASN A CA 1
ATOM 745 C C . ASN A 1 95 ? -2.966 -2.923 0.500 1.00 94.75 95 ASN A C 1
ATOM 747 O O . ASN A 1 95 ? -3.588 -3.003 1.555 1.00 94.75 95 ASN A O 1
ATOM 751 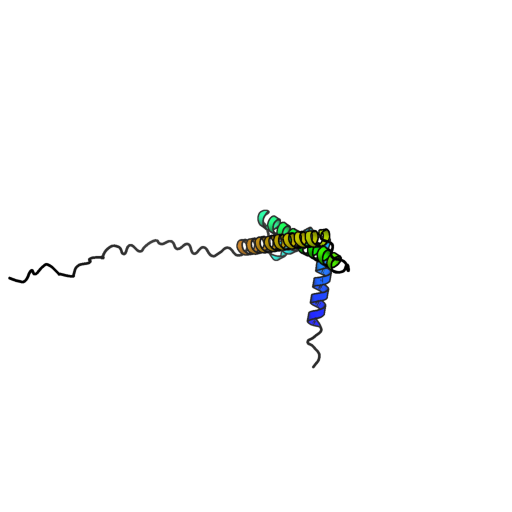N N . TYR A 1 96 ? -3.142 -1.930 -0.376 1.00 95.44 96 TYR A N 1
ATOM 752 C CA . TYR A 1 96 ? -4.089 -0.833 -0.188 1.00 95.44 96 TYR A CA 1
ATOM 753 C C . TYR A 1 96 ? -5.525 -1.352 -0.026 1.00 95.44 96 TYR A C 1
ATOM 755 O O . TYR A 1 96 ? -6.168 -1.059 0.979 1.00 95.44 96 TYR A O 1
ATOM 763 N N . LEU A 1 97 ? -5.993 -2.188 -0.961 1.00 95.12 97 LEU A N 1
ATOM 764 C CA . LEU A 1 97 ? -7.340 -2.771 -0.926 1.00 95.12 97 LEU A CA 1
ATOM 765 C C . LEU A 1 97 ? -7.559 -3.669 0.297 1.00 95.12 97 LEU A C 1
ATOM 767 O O . LEU A 1 97 ? -8.618 -3.645 0.915 1.00 95.12 97 LEU A O 1
ATOM 771 N N . THR A 1 98 ? -6.553 -4.456 0.669 1.00 95.69 98 THR A N 1
ATOM 772 C CA . THR A 1 98 ? -6.640 -5.331 1.843 1.00 95.69 98 THR A CA 1
ATOM 773 C C . THR A 1 98 ? -6.753 -4.505 3.120 1.00 95.69 98 THR A C 1
ATOM 775 O O . THR A 1 98 ? -7.624 -4.774 3.946 1.00 95.69 98 THR A O 1
ATOM 778 N N . ALA A 1 99 ? -5.913 -3.480 3.277 1.00 93.56 99 ALA A N 1
ATOM 779 C CA . ALA A 1 99 ? -5.903 -2.651 4.475 1.00 93.56 99 ALA A CA 1
ATOM 780 C C . ALA A 1 99 ? -7.193 -1.827 4.614 1.00 93.56 99 ALA A C 1
ATOM 782 O O . ALA A 1 99 ? -7.755 -1.776 5.705 1.00 93.56 99 ALA A O 1
ATOM 783 N N . ILE A 1 100 ? -7.706 -1.250 3.519 1.00 92.94 100 ILE A N 1
ATOM 784 C CA . ILE A 1 100 ? -8.948 -0.465 3.565 1.00 92.94 100 ILE A CA 1
ATOM 785 C C . ILE A 1 100 ? -10.171 -1.339 3.847 1.00 92.94 100 ILE A C 1
ATOM 787 O O . ILE A 1 100 ? -10.974 -0.987 4.703 1.00 92.94 100 ILE A O 1
ATOM 791 N N . ASN A 1 101 ? -10.279 -2.516 3.221 1.00 93.06 101 ASN A N 1
ATOM 792 C CA . ASN A 1 101 ? -11.367 -3.452 3.512 1.00 93.06 101 ASN A CA 1
ATOM 793 C C . ASN A 1 101 ? -11.312 -3.933 4.966 1.00 93.06 101 ASN A C 1
ATOM 795 O O . ASN A 1 101 ? -12.343 -4.014 5.620 1.00 93.06 101 ASN A O 1
ATOM 799 N N . THR A 1 102 ? -10.108 -4.177 5.494 1.00 92.75 102 THR A N 1
ATOM 800 C CA . THR A 1 102 ? -9.925 -4.539 6.907 1.00 92.75 102 THR A CA 1
ATOM 801 C C . THR A 1 102 ? -10.380 -3.408 7.833 1.00 92.75 102 THR A C 1
ATOM 803 O O . THR A 1 102 ? -11.076 -3.668 8.809 1.00 92.75 102 THR A O 1
ATOM 806 N N . LEU A 1 103 ? -10.039 -2.151 7.521 1.00 90.06 103 LEU A N 1
ATOM 807 C CA . LEU A 1 103 ? -10.483 -0.995 8.302 1.00 90.06 103 LEU A CA 1
ATOM 808 C C . LEU A 1 103 ? -12.014 -0.860 8.279 1.00 90.06 103 LEU A C 1
ATOM 810 O O . LEU A 1 103 ? -12.630 -0.678 9.325 1.00 90.06 103 LEU A O 1
ATOM 814 N N . ILE A 1 104 ? -12.635 -1.017 7.107 1.00 89.38 104 ILE A N 1
ATOM 815 C CA . ILE A 1 104 ? -14.096 -0.979 6.948 1.00 89.38 104 ILE A CA 1
ATOM 816 C C . ILE A 1 104 ? -14.765 -2.101 7.751 1.00 89.38 104 ILE A C 1
ATOM 818 O O . ILE A 1 104 ? -15.732 -1.837 8.466 1.00 89.38 104 ILE A O 1
ATOM 822 N N . ASP A 1 105 ? -14.244 -3.327 7.676 1.00 90.00 105 ASP A N 1
ATOM 823 C CA . ASP A 1 105 ? -14.758 -4.478 8.427 1.00 90.00 105 ASP A CA 1
ATOM 824 C C . ASP A 1 105 ? -14.618 -4.285 9.947 1.00 90.00 105 ASP A C 1
ATOM 826 O O . ASP A 1 105 ? -15.483 -4.718 10.708 1.00 90.00 105 ASP A O 1
ATOM 830 N N . MET A 1 106 ? -13.555 -3.615 10.408 1.00 86.50 106 MET A N 1
ATOM 831 C CA . MET A 1 106 ? -13.374 -3.283 11.826 1.00 86.50 106 MET A CA 1
ATOM 832 C C . MET A 1 106 ? -14.364 -2.217 12.305 1.00 86.50 106 MET A C 1
ATOM 834 O O . MET A 1 106 ? -14.882 -2.324 13.416 1.00 86.50 106 MET A O 1
ATOM 838 N N . LYS A 1 107 ? -14.654 -1.204 11.478 1.00 83.69 107 LYS A N 1
ATOM 839 C CA . LYS A 1 107 ? -15.614 -0.138 11.816 1.00 83.69 107 LYS A CA 1
ATOM 840 C C . LYS A 1 107 ? -17.072 -0.582 11.690 1.00 83.69 107 LYS A C 1
ATOM 842 O O . LYS A 1 107 ? -17.920 -0.051 12.400 1.00 83.69 107 LYS A O 1
ATOM 847 N N . ASN A 1 108 ? -17.357 -1.565 10.836 1.00 76.94 108 ASN A N 1
ATOM 848 C CA . ASN A 1 108 ? -18.674 -2.176 10.675 1.00 76.94 108 ASN A CA 1
ATOM 849 C C . ASN A 1 108 ? -18.644 -3.629 11.171 1.00 76.94 108 ASN A C 1
ATOM 851 O O . ASN A 1 108 ? -18.632 -4.553 10.349 1.00 76.94 108 ASN A O 1
ATOM 855 N N . PRO A 1 109 ? -18.638 -3.867 12.498 1.00 66.69 109 PRO A N 1
ATOM 856 C CA . PRO A 1 109 ? -18.634 -5.224 13.017 1.00 66.69 109 PRO A CA 1
ATOM 857 C C . PRO A 1 109 ? -19.858 -5.972 12.485 1.00 66.69 109 PRO A C 1
ATOM 859 O O . PRO A 1 109 ? -21.002 -5.552 12.675 1.00 66.69 109 PRO A O 1
ATOM 862 N N . LYS A 1 110 ? -19.608 -7.089 11.790 1.00 57.06 110 LYS A N 1
ATOM 863 C CA . LYS A 1 110 ? -20.655 -8.000 11.315 1.00 57.06 110 LYS A CA 1
ATOM 864 C C . LYS A 1 110 ? -21.549 -8.345 12.500 1.00 57.06 110 LYS A C 1
ATOM 866 O O . LYS A 1 110 ? -21.058 -8.854 13.503 1.00 57.06 110 LYS A O 1
ATOM 871 N N . MET A 1 111 ? -22.842 -8.057 12.371 1.00 52.00 111 MET A N 1
ATOM 872 C CA . MET A 1 111 ? -23.861 -8.410 13.353 1.00 52.00 111 MET A CA 1
ATOM 873 C C . MET A 1 111 ? -23.730 -9.904 13.672 1.00 52.00 111 MET A C 1
ATOM 875 O O . MET A 1 111 ? -24.099 -10.759 12.867 1.00 52.00 111 MET A O 1
ATOM 879 N N . THR A 1 112 ? -23.159 -10.229 14.830 1.00 50.22 112 THR A N 1
ATOM 880 C CA . THR A 1 112 ? -23.192 -11.575 15.387 1.00 50.22 112 THR A CA 1
ATOM 881 C C . THR A 1 112 ? -24.629 -11.820 15.806 1.00 50.22 112 THR A C 1
ATOM 883 O O . THR A 1 112 ? -25.036 -11.504 16.921 1.00 50.22 112 THR A O 1
ATOM 886 N N . ILE A 1 113 ? -25.435 -12.366 14.895 1.00 51.66 113 ILE A N 1
ATOM 887 C CA . ILE A 1 113 ? -26.676 -13.023 15.292 1.00 51.66 113 ILE A CA 1
ATOM 888 C C . ILE A 1 113 ? -26.225 -14.248 16.081 1.00 51.66 113 ILE A C 1
ATOM 890 O O . ILE A 1 113 ? -25.944 -15.306 15.522 1.00 51.66 113 ILE A O 1
ATOM 894 N N . ASN A 1 114 ? -26.061 -14.069 17.388 1.00 49.91 114 ASN A N 1
ATOM 895 C CA . ASN A 1 114 ? -25.865 -15.161 18.314 1.00 49.91 114 ASN A CA 1
ATOM 896 C C . ASN A 1 114 ? -27.198 -15.914 18.343 1.00 49.91 114 ASN A C 1
ATOM 898 O O . ASN A 1 114 ? -28.096 -15.575 19.113 1.00 49.91 114 ASN A O 1
ATOM 902 N N . VAL A 1 115 ? -27.385 -16.864 17.422 1.00 52.09 115 VAL A N 1
ATOM 903 C CA . VAL A 1 115 ? -28.517 -17.787 17.476 1.00 52.09 115 VAL A CA 1
ATOM 904 C C . VAL A 1 115 ? -28.226 -18.718 18.645 1.00 52.09 115 VAL A C 1
ATOM 906 O O . VAL A 1 115 ? -27.681 -19.809 18.475 1.00 52.09 115 VAL A O 1
ATOM 909 N N . ASN A 1 116 ? -28.553 -18.256 19.854 1.00 49.75 116 ASN A N 1
ATOM 910 C CA . ASN A 1 116 ? -28.736 -19.125 21.002 1.00 49.75 116 ASN A CA 1
ATOM 911 C C . ASN A 1 116 ? -29.833 -20.108 20.597 1.00 49.75 116 ASN A C 1
ATOM 913 O O . ASN A 1 116 ? -31.021 -19.808 20.682 1.00 49.75 116 ASN A O 1
ATOM 917 N N . THR A 1 117 ? -29.425 -21.265 20.083 1.00 53.47 117 THR A N 1
ATOM 918 C CA . THR A 1 117 ? -30.325 -22.373 19.771 1.00 53.47 117 THR A CA 1
ATOM 919 C C . THR A 1 117 ? -30.643 -23.077 21.090 1.00 53.47 117 THR A C 1
ATOM 921 O O . THR A 1 117 ? -30.314 -24.240 21.297 1.00 53.47 117 THR A O 1
ATOM 924 N N . GLU A 1 118 ? -31.215 -22.333 22.034 1.00 52.91 118 GLU A N 1
ATOM 925 C CA . GLU A 1 118 ? -31.850 -22.882 23.222 1.00 52.91 118 GLU A CA 1
ATOM 926 C C . GLU A 1 118 ? -33.293 -23.202 22.830 1.00 52.91 118 GLU A C 1
ATOM 928 O O . GLU A 1 118 ? -34.075 -22.311 22.516 1.00 52.91 118 GLU A O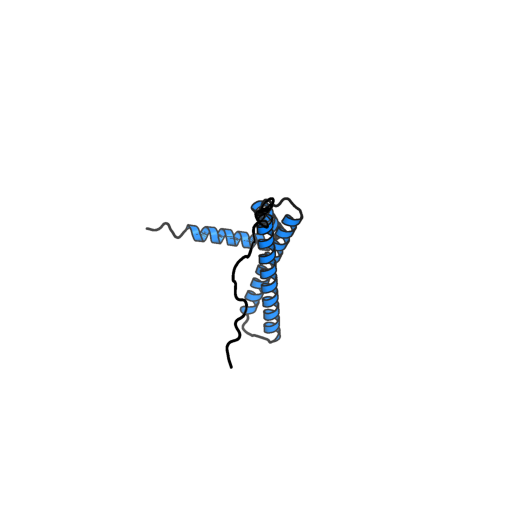 1
ATOM 933 N N . ASN A 1 119 ? -33.622 -24.493 22.840 1.00 52.28 119 ASN A N 1
ATOM 934 C CA . ASN A 1 119 ? -34.925 -25.085 22.527 1.00 52.28 119 ASN A CA 1
ATOM 935 C C . ASN A 1 119 ? -35.258 -25.238 21.041 1.00 52.28 119 ASN A C 1
ATOM 937 O O . ASN A 1 119 ? -36.041 -24.481 20.480 1.00 52.28 119 ASN A O 1
ATOM 941 N N . THR A 1 120 ? -34.855 -26.369 20.459 1.00 47.41 120 THR A N 1
ATOM 942 C CA . THR A 1 120 ? -35.875 -27.274 19.906 1.00 47.41 120 THR A CA 1
ATOM 943 C C . THR A 1 120 ? -35.424 -28.731 20.041 1.00 47.41 120 THR A C 1
ATOM 945 O O . THR A 1 120 ? -34.988 -29.387 19.098 1.00 47.41 120 THR A O 1
ATOM 948 N N . PHE A 1 121 ? -35.561 -29.243 21.262 1.00 55.44 121 PHE A N 1
ATOM 949 C CA . PHE A 1 121 ? -35.952 -30.629 21.501 1.00 55.44 121 PHE A CA 1
ATOM 950 C C . PHE A 1 121 ? -37.189 -30.938 20.625 1.00 55.44 121 PHE A C 1
ATOM 952 O O . PHE A 1 121 ? -38.313 -30.618 20.989 1.00 55.44 121 PHE A O 1
ATOM 959 N N . LEU A 1 122 ? -36.997 -31.493 19.430 1.00 53.78 122 LEU A N 1
ATOM 960 C CA . LEU A 1 122 ? -38.065 -32.102 18.615 1.00 53.78 122 LEU A CA 1
ATOM 961 C C . LEU A 1 122 ? -37.613 -33.481 18.110 1.00 53.78 122 LEU A C 1
ATOM 963 O O . LEU A 1 122 ? -37.935 -33.917 17.011 1.00 53.78 122 LEU A O 1
ATOM 967 N N . GLY A 1 123 ? -36.845 -34.176 18.951 1.00 56.19 123 GLY A N 1
ATOM 968 C CA . GLY A 1 123 ? -36.431 -35.565 18.764 1.00 56.19 123 GLY A CA 1
ATOM 969 C C . GLY A 1 123 ? -37.375 -36.584 19.405 1.00 56.19 123 GLY A C 1
ATOM 970 O O . GLY A 1 123 ? -36.937 -37.696 19.665 1.00 56.19 123 GLY A O 1
ATOM 971 N N . GLU A 1 124 ? -38.632 -36.236 19.705 1.00 52.47 124 GLU A N 1
ATOM 972 C CA . GLU A 1 124 ? -39.516 -37.135 20.470 1.00 52.47 124 GLU A CA 1
ATOM 973 C C . GLU A 1 124 ? -40.544 -37.927 19.651 1.00 52.47 124 GLU A C 1
ATOM 975 O O . GLU A 1 124 ? -41.188 -38.794 20.221 1.00 52.47 124 GLU A O 1
ATOM 980 N N . ASN A 1 125 ? -40.691 -37.739 18.332 1.00 55.53 125 ASN A N 1
ATOM 981 C CA . ASN A 1 125 ? -41.717 -38.485 17.575 1.00 55.53 125 ASN A CA 1
ATOM 982 C C . ASN A 1 125 ? -41.287 -38.982 16.184 1.00 55.53 125 ASN A C 1
ATOM 984 O O . ASN A 1 125 ? -42.101 -39.021 15.264 1.00 55.53 125 ASN A O 1
ATOM 988 N N . GLN A 1 126 ? -40.044 -39.440 16.002 1.00 56.91 126 GLN A N 1
ATOM 989 C CA . GLN A 1 126 ? -39.751 -40.321 14.859 1.00 56.91 126 GLN A CA 1
ATOM 990 C C . GLN A 1 126 ? -40.143 -41.770 15.186 1.00 56.91 126 GLN A C 1
ATOM 992 O O . GLN A 1 126 ? -39.302 -42.657 15.307 1.00 56.91 126 GLN A O 1
ATOM 997 N N . GLN A 1 127 ? -41.451 -42.020 15.301 1.00 55.50 127 GLN A N 1
ATOM 998 C CA . GLN A 1 127 ? -41.995 -43.351 15.038 1.00 55.50 127 GLN A CA 1
ATOM 999 C C . GLN A 1 127 ? -42.106 -43.525 13.519 1.00 55.50 127 GLN A C 1
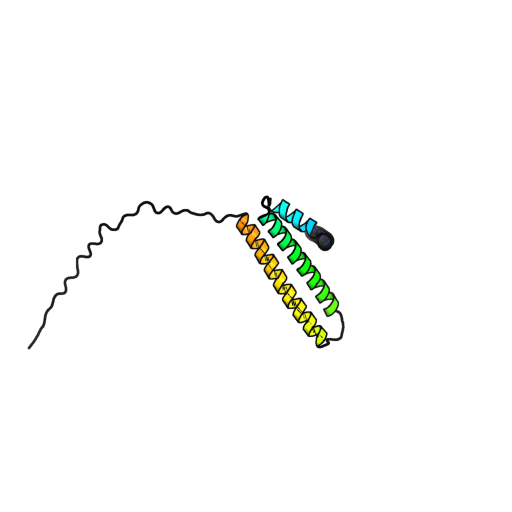ATOM 1001 O O . GLN A 1 127 ? -43.122 -43.199 12.912 1.00 55.50 127 GLN A O 1
ATOM 1006 N N . PHE A 1 128 ? -41.067 -44.075 12.890 1.00 54.59 128 PHE A N 1
ATOM 1007 C CA . PHE A 1 128 ? -41.230 -44.718 11.589 1.00 54.59 128 PHE A CA 1
ATOM 1008 C C . PHE A 1 128 ? -41.859 -46.092 11.813 1.00 54.59 128 PHE A C 1
ATOM 1010 O O . PHE A 1 128 ? -41.168 -47.097 11.947 1.00 54.59 128 PHE A O 1
ATOM 1017 N N . ASN A 1 129 ? -43.187 -46.132 11.863 1.00 51.59 129 ASN A N 1
ATOM 1018 C CA . ASN A 1 129 ? -43.929 -47.362 11.650 1.00 51.59 129 ASN A CA 1
ATOM 1019 C C . ASN A 1 129 ? -44.835 -47.153 10.439 1.00 51.59 129 ASN A C 1
ATOM 1021 O O . ASN A 1 129 ? -45.854 -46.478 10.545 1.00 51.59 129 ASN A O 1
ATOM 1025 N N . ASN A 1 130 ? -44.416 -47.670 9.283 1.00 49.25 130 ASN A N 1
ATOM 1026 C CA . ASN A 1 130 ? -45.169 -48.659 8.509 1.00 49.25 130 ASN A CA 1
ATOM 1027 C C . ASN A 1 130 ? -44.673 -48.682 7.052 1.00 49.25 130 ASN A C 1
ATOM 1029 O O . ASN 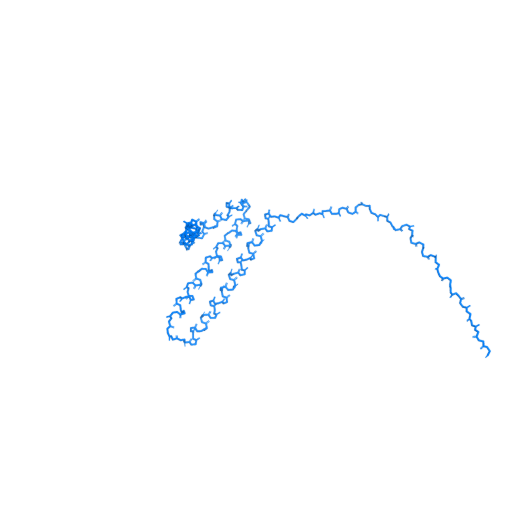A 1 130 ? -44.946 -47.777 6.271 1.00 49.25 130 ASN A O 1
ATOM 1033 N N . ASN A 1 131 ? -43.992 -49.760 6.679 1.00 45.03 131 ASN A N 1
ATOM 1034 C CA . ASN A 1 131 ? -44.327 -50.459 5.446 1.00 45.03 131 ASN A CA 1
ATOM 1035 C C . ASN A 1 131 ? -44.069 -51.943 5.686 1.00 45.03 131 ASN A C 1
ATOM 1037 O O . ASN A 1 131 ? -42.936 -52.424 5.696 1.00 45.03 131 ASN A O 1
ATOM 1041 N N . GLN A 1 132 ? -45.164 -52.650 5.953 1.00 55.28 132 GLN A N 1
ATOM 1042 C CA . GLN A 1 132 ? -45.241 -54.091 5.811 1.00 55.28 132 GLN A CA 1
ATOM 1043 C C . GLN A 1 132 ? -44.798 -54.497 4.403 1.00 55.28 132 GLN A C 1
ATOM 1045 O O . GLN A 1 132 ? -45.279 -53.977 3.402 1.00 55.28 132 GLN A O 1
ATOM 1050 N N . GLY A 1 133 ? -43.908 -55.479 4.359 1.00 45.78 133 GLY A N 1
ATOM 1051 C CA . GLY A 1 133 ? -43.503 -56.181 3.151 1.00 45.78 133 GLY A CA 1
ATOM 1052 C C . GLY A 1 133 ? -42.743 -57.448 3.522 1.00 45.78 133 GLY A C 1
ATOM 1053 O O . GLY A 1 133 ? -41.609 -57.636 3.097 1.00 45.78 133 GLY A O 1
ATOM 1054 N N . LYS A 1 134 ? -43.321 -58.286 4.395 1.00 48.91 134 LYS A N 1
ATOM 1055 C CA . LYS A 1 134 ? -42.825 -59.651 4.609 1.00 48.91 134 LYS A CA 1
ATOM 1056 C C . LYS A 1 134 ? -43.373 -60.555 3.502 1.00 48.91 134 LYS A C 1
ATOM 1058 O O . LYS A 1 134 ? -44.578 -60.737 3.432 1.00 48.91 134 LYS A O 1
ATOM 1063 N N . ASN A 1 135 ? -42.438 -61.117 2.733 1.00 51.12 135 ASN A N 1
ATOM 1064 C CA . ASN A 1 135 ? -42.405 -62.456 2.130 1.00 51.12 135 ASN A CA 1
ATOM 1065 C C . ASN A 1 135 ? -43.683 -63.038 1.516 1.00 51.12 135 ASN A C 1
ATOM 1067 O O . ASN A 1 135 ? -44.523 -63.512 2.269 1.00 51.12 135 ASN A O 1
ATOM 1071 N N . GLU A 1 136 ? -43.667 -63.279 0.199 1.00 54.00 136 GLU A N 1
ATOM 1072 C CA . GLU A 1 136 ? -44.291 -64.477 -0.385 1.00 54.00 136 GLU A CA 1
ATOM 1073 C C . GLU A 1 136 ? -43.406 -65.075 -1.499 1.00 54.00 136 GLU A C 1
ATOM 1075 O O . GLU A 1 136 ? -43.232 -64.500 -2.570 1.00 54.00 136 GLU A O 1
ATOM 1080 N N . ASN A 1 137 ? -42.828 -66.247 -1.205 1.00 54.16 137 ASN A N 1
ATOM 1081 C CA . ASN A 1 137 ? -42.376 -67.237 -2.185 1.00 54.16 137 ASN A CA 1
ATOM 1082 C C . ASN A 1 137 ? -43.604 -67.829 -2.890 1.00 54.16 137 ASN A C 1
ATOM 1084 O O . ASN A 1 137 ? -44.481 -68.358 -2.209 1.00 54.16 137 ASN A O 1
ATOM 1088 N N . ILE A 1 138 ? -43.629 -67.807 -4.223 1.00 47.22 138 ILE A N 1
ATOM 1089 C CA . ILE A 1 138 ? -44.604 -68.475 -5.108 1.00 47.22 138 ILE A CA 1
ATOM 1090 C C . ILE A 1 138 ? -43.833 -68.719 -6.431 1.00 47.22 138 ILE A C 1
ATOM 1092 O O . ILE A 1 138 ? -43.299 -67.751 -6.959 1.00 47.22 138 ILE A O 1
ATOM 1096 N N . LYS A 1 139 ? -43.677 -69.902 -7.046 1.00 44.72 139 LYS A N 1
ATOM 1097 C CA . LYS A 1 139 ? -44.259 -71.252 -6.919 1.00 44.72 139 LYS A CA 1
ATOM 1098 C C . LYS A 1 139 ? -43.402 -72.269 -7.706 1.00 44.72 139 LYS A C 1
ATOM 1100 O O . LYS A 1 139 ? -42.709 -71.854 -8.630 1.00 44.72 139 LYS A O 1
ATOM 1105 N N . ASP A 1 140 ? -43.566 -73.537 -7.314 1.00 43.12 140 ASP A N 1
ATOM 1106 C CA . ASP A 1 140 ? -43.549 -74.815 -8.067 1.00 43.12 140 ASP A CA 1
ATOM 1107 C C . ASP A 1 140 ? -42.492 -75.073 -9.158 1.00 43.12 140 ASP A C 1
ATOM 1109 O O . ASP A 1 140 ? -42.582 -74.491 -10.262 1.00 43.12 140 ASP A O 1
#

Foldseek 3Di:
DPDDPPPVVVVVVVVVVVVVVLLVCLPVQLVVQCVVLVPDDPVLSVLSSQLSVLVNLLVVLVVVLVVLVPDDDDDPVSVVVNVVSVVSNVVSVVSNVVSVVVSVCVSVPDPPPVPPCPDDPPVPDPPPDDDDDDDDDDDD

Sequence (140 aa):
MKIMEKNNTDETLSIHSMLGSIQGNTAGFATMLTKEYDCQTSLEISLCEIIANSFKRIISVSKLMETDLNLNYPSKEKVNYLAILSKELDRQNRNYLTAINTLIDMKNPKMTINVNTENTFLGENQQFNNNQGKNENIKD

Radius of gyration: 30.99 Å; chains: 1; bounding box: 62×102×51 Å

Secondary structure (DSSP, 8-state):
---SSHHHHHHHHHHHHHHHHHHH-HHHHHHHHHHHTT--SHHHHHHHHHHHHHHHHHHHHHHHHHHHHTSS---HHHHHHHHHHHHHHHHHHHHHHHHHHHHHHHHS---------------S----------------